Protein AF-A0A4Q2UPU8-F1 (afdb_monomer_lite)

Foldseek 3Di:
DLCCCLVDPLLVVLLVDDVVVSVVVVVCVVVVHDDDPVVSVSSCVSSVHDDDDDDDDDDDDPPVPD

Structure (mmCIF, N/CA/C/O backbone):
data_AF-A0A4Q2UPU8-F1
#
_entry.id   AF-A0A4Q2UPU8-F1
#
loop_
_atom_site.group_PDB
_atom_site.id
_atom_site.type_symbol
_atom_site.label_atom_id
_atom_site.label_alt_id
_atom_site.label_comp_id
_atom_site.label_asym_id
_atom_site.label_entity_id
_atom_site.label_seq_id
_atom_site.pdbx_PDB_ins_code
_atom_site.Cartn_x
_atom_site.Cartn_y
_atom_site.Cartn_z
_atom_site.occupancy
_atom_site.B_iso_or_equiv
_atom_site.auth_seq_id
_atom_site.auth_comp_id
_atom_site.auth_asym_id
_atom_site.auth_atom_id
_atom_site.pdbx_PDB_model_num
ATOM 1 N N . MET A 1 1 ? -0.782 -8.422 3.585 1.00 78.62 1 MET A N 1
ATOM 2 C CA . MET A 1 1 ? -1.830 -7.677 2.841 1.00 78.62 1 MET A CA 1
ATOM 3 C C . MET A 1 1 ? -1.227 -6.850 1.712 1.00 78.62 1 MET A C 1
ATOM 5 O O . MET A 1 1 ? -1.599 -7.058 0.567 1.00 78.62 1 MET A O 1
ATOM 9 N N . PHE A 1 2 ? -0.258 -5.972 1.996 1.00 90.75 2 PHE A N 1
ATOM 10 C CA . PHE A 1 2 ? 0.400 -5.164 0.961 1.00 90.75 2 PHE A CA 1
ATOM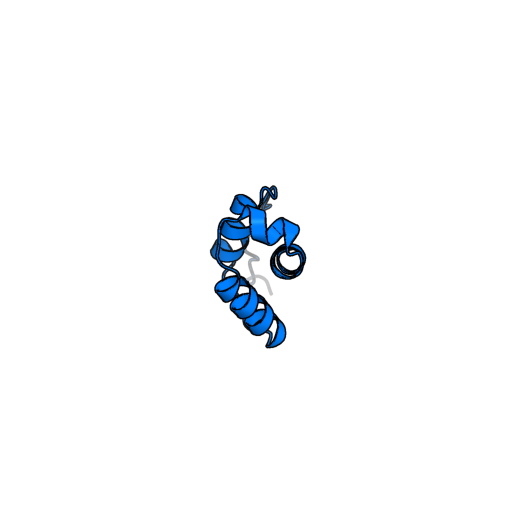 11 C C . PHE A 1 2 ? 1.098 -6.007 -0.126 1.00 90.75 2 PHE A C 1
ATOM 13 O O . PHE A 1 2 ? 1.044 -5.661 -1.301 1.00 90.75 2 PHE A O 1
ATOM 20 N N . ASP A 1 3 ? 1.650 -7.171 0.230 1.00 91.88 3 ASP A N 1
ATOM 21 C CA . ASP A 1 3 ? 2.249 -8.105 -0.737 1.00 91.88 3 ASP A CA 1
ATOM 22 C C . ASP A 1 3 ? 1.244 -8.619 -1.774 1.00 91.88 3 ASP A C 1
ATOM 24 O O . ASP A 1 3 ? 1.599 -8.826 -2.932 1.00 91.88 3 ASP A O 1
ATOM 28 N N . ILE A 1 4 ? -0.026 -8.787 -1.388 1.00 93.31 4 ILE A N 1
ATOM 29 C CA . ILE A 1 4 ? -1.095 -9.217 -2.300 1.00 93.31 4 ILE A CA 1
ATOM 30 C C . ILE A 1 4 ? -1.338 -8.133 -3.353 1.00 93.31 4 ILE A C 1
ATOM 32 O O . ILE A 1 4 ? -1.462 -8.447 -4.537 1.00 93.31 4 ILE A O 1
ATOM 36 N N . LEU A 1 5 ? -1.345 -6.863 -2.936 1.00 95.88 5 LEU A N 1
ATOM 37 C CA . LEU A 1 5 ? -1.511 -5.722 -3.832 1.00 95.88 5 LEU A CA 1
ATOM 38 C C . LEU A 1 5 ? -0.395 -5.658 -4.883 1.00 95.88 5 LEU A C 1
ATOM 40 O O . LEU A 1 5 ? -0.679 -5.547 -6.072 1.00 95.88 5 LEU A O 1
ATOM 44 N N . VAL A 1 6 ? 0.873 -5.741 -4.466 1.00 95.44 6 VAL A N 1
ATOM 45 C CA . VAL A 1 6 ? 2.005 -5.601 -5.401 1.00 95.44 6 VAL A CA 1
ATOM 46 C C . VAL A 1 6 ? 2.216 -6.837 -6.278 1.00 95.44 6 VAL A C 1
ATOM 48 O O . VAL A 1 6 ? 2.676 -6.708 -7.414 1.00 95.44 6 VAL A O 1
ATOM 51 N N . ASN A 1 7 ? 1.857 -8.034 -5.805 1.00 94.12 7 ASN A N 1
ATOM 52 C CA . ASN A 1 7 ? 2.040 -9.268 -6.570 1.00 94.12 7 ASN A CA 1
ATOM 53 C C . ASN A 1 7 ? 0.862 -9.582 -7.500 1.00 94.12 7 ASN A C 1
ATOM 55 O O . ASN A 1 7 ? 1.066 -10.260 -8.504 1.00 94.12 7 ASN A O 1
ATOM 59 N N . SER A 1 8 ? -0.327 -9.028 -7.258 1.00 95.38 8 SER A N 1
ATOM 60 C CA . SER A 1 8 ? -1.492 -9.191 -8.132 1.00 95.38 8 SER A CA 1
ATOM 61 C C . SER A 1 8 ? -1.578 -8.078 -9.185 1.00 95.38 8 SER A C 1
ATOM 63 O O . SER A 1 8 ? -1.808 -6.920 -8.829 1.00 95.38 8 SER A O 1
ATOM 65 N N . PRO A 1 9 ? -1.466 -8.388 -10.495 1.00 94.44 9 PRO A N 1
ATOM 66 C CA . PRO A 1 9 ? -1.712 -7.402 -11.549 1.00 94.44 9 PRO A CA 1
ATOM 67 C C . PRO A 1 9 ? -3.120 -6.799 -11.471 1.00 94.44 9 PRO A C 1
ATOM 69 O O . PRO A 1 9 ? -3.291 -5.618 -11.757 1.00 94.44 9 PRO A O 1
ATOM 72 N N . TYR A 1 10 ? -4.105 -7.602 -11.050 1.00 95.75 10 TYR A N 1
ATOM 73 C CA . TYR A 1 10 ? -5.489 -7.169 -10.886 1.00 95.75 10 TYR A CA 1
ATOM 74 C C . TYR A 1 10 ? -5.603 -6.068 -9.826 1.00 95.75 10 TYR A C 1
ATOM 76 O O . TYR A 1 10 ? -5.987 -4.951 -10.158 1.00 95.75 10 TYR A O 1
ATOM 84 N N . TYR A 1 11 ? -5.188 -6.329 -8.583 1.00 96.56 11 TYR A N 1
ATOM 85 C CA . TYR A 1 11 ? -5.281 -5.324 -7.518 1.00 96.56 11 TYR A CA 1
ATOM 86 C C . TYR A 1 11 ? -4.404 -4.104 -7.795 1.00 96.56 11 TYR A C 1
ATOM 88 O O . TYR A 1 11 ? -4.814 -2.981 -7.519 1.00 96.56 11 TYR A O 1
ATOM 96 N N . TRP A 1 12 ? -3.227 -4.296 -8.398 1.00 97.38 12 TRP A N 1
ATOM 97 C CA . TRP A 1 12 ? -2.388 -3.168 -8.789 1.00 97.38 12 TRP A CA 1
ATOM 98 C C . TRP A 1 12 ? -3.085 -2.254 -9.800 1.00 97.38 12 TRP A C 1
ATOM 100 O O . TRP A 1 12 ? -3.006 -1.033 -9.674 1.00 97.38 12 TRP A O 1
ATOM 110 N N . SER A 1 13 ? -3.792 -2.826 -10.780 1.00 96.88 13 SER A N 1
ATOM 111 C CA . SER A 1 13 ? -4.497 -2.041 -11.799 1.00 96.88 13 SER A CA 1
ATOM 112 C C . SER A 1 13 ? -5.555 -1.107 -11.202 1.00 96.88 13 SER A C 1
ATOM 114 O O . SER A 1 13 ? -5.737 -0.002 -11.708 1.00 96.88 13 SER A O 1
ATOM 116 N N . LEU A 1 14 ? -6.165 -1.495 -10.076 1.00 97.31 14 LEU A N 1
ATOM 117 C CA . LEU A 1 14 ? -7.158 -0.686 -9.363 1.00 97.31 14 LEU A CA 1
ATOM 118 C C . LEU A 1 14 ? -6.563 0.594 -8.757 1.00 97.31 14 LEU A C 1
ATOM 120 O O . LEU A 1 14 ? -7.279 1.572 -8.595 1.00 97.31 14 LEU A O 1
ATOM 124 N N . THR A 1 15 ? -5.250 0.641 -8.500 1.00 96.19 15 THR A N 1
ATOM 125 C CA . THR A 1 15 ? -4.584 1.851 -7.977 1.00 96.19 15 THR A CA 1
ATOM 126 C C . THR A 1 15 ? -4.472 2.989 -8.998 1.00 96.19 15 THR A C 1
ATOM 128 O O . THR A 1 15 ? -4.117 4.109 -8.636 1.00 96.19 15 THR A O 1
ATOM 131 N N . GLY A 1 16 ? -4.664 2.709 -10.294 1.00 94.56 16 GLY A N 1
ATOM 132 C CA . GLY A 1 16 ? -4.413 3.669 -11.376 1.00 94.56 16 GLY A CA 1
ATOM 133 C C . GLY A 1 16 ? -2.931 4.017 -11.595 1.00 94.56 16 GLY A C 1
ATOM 134 O O . GLY A 1 16 ? -2.612 4.927 -12.362 1.00 94.56 16 GLY A O 1
ATOM 135 N N . ARG A 1 17 ? -1.995 3.316 -10.937 1.00 95.12 17 ARG A N 1
ATOM 136 C CA . ARG A 1 17 ? -0.554 3.602 -11.009 1.00 95.12 17 ARG A CA 1
ATOM 137 C C . ARG A 1 17 ? 0.157 2.769 -12.066 1.00 95.12 17 ARG A C 1
ATOM 139 O O . ARG A 1 17 ? -0.210 1.639 -12.380 1.00 95.12 17 ARG A O 1
ATOM 146 N N . ASN A 1 18 ? 1.257 3.312 -12.581 1.00 95.62 18 ASN A N 1
ATOM 147 C CA . ASN A 1 18 ? 2.053 2.625 -13.593 1.00 95.62 18 ASN A CA 1
ATOM 148 C C . ASN A 1 18 ? 2.721 1.341 -13.052 1.00 95.62 18 ASN A C 1
ATOM 150 O O . ASN A 1 18 ? 3.021 1.204 -11.865 1.00 95.62 18 ASN A O 1
ATOM 154 N N . ASN A 1 19 ? 3.015 0.406 -13.957 1.00 95.19 19 ASN A N 1
ATOM 155 C CA . ASN A 1 19 ? 3.679 -0.860 -13.622 1.00 95.19 19 ASN A CA 1
ATOM 156 C C . ASN A 1 19 ? 5.163 -0.700 -13.239 1.00 95.19 19 ASN A C 1
ATOM 158 O O . ASN A 1 19 ? 5.748 -1.619 -12.667 1.00 95.19 19 ASN A O 1
ATOM 162 N N . GLY A 1 20 ? 5.792 0.439 -13.547 1.00 96.06 20 GLY A N 1
ATOM 163 C CA . GLY A 1 20 ? 7.164 0.725 -13.122 1.00 96.06 20 GLY A CA 1
ATOM 164 C C . GLY A 1 20 ? 7.265 0.810 -11.602 1.00 96.06 20 GLY A C 1
ATOM 165 O O . GLY A 1 20 ? 8.108 0.149 -10.999 1.00 96.06 20 GLY A O 1
ATOM 166 N N . LEU A 1 21 ? 6.327 1.531 -10.991 1.00 95.25 21 LEU A N 1
ATOM 167 C CA . LEU A 1 21 ? 6.223 1.674 -9.547 1.00 95.25 21 LEU A CA 1
ATOM 168 C C . LEU A 1 21 ? 5.899 0.335 -8.865 1.00 95.25 21 LEU A C 1
ATOM 170 O O . LEU A 1 21 ? 6.465 0.027 -7.819 1.00 95.25 21 LEU A O 1
ATOM 174 N N . ARG A 1 22 ? 5.073 -0.511 -9.497 1.00 96.00 22 ARG A N 1
ATOM 175 C CA . ARG A 1 22 ? 4.828 -1.884 -9.025 1.00 96.00 22 ARG A CA 1
ATOM 176 C C . ARG A 1 22 ? 6.130 -2.662 -8.879 1.00 96.00 22 ARG A C 1
ATOM 178 O O . ARG A 1 22 ? 6.393 -3.236 -7.828 1.00 96.00 22 ARG A O 1
ATOM 185 N N . ARG A 1 23 ? 6.950 -2.669 -9.938 1.00 95.38 23 ARG A N 1
ATOM 186 C CA . ARG A 1 23 ? 8.238 -3.380 -9.958 1.00 95.38 23 ARG A CA 1
ATOM 187 C C . ARG A 1 23 ? 9.187 -2.848 -8.893 1.00 95.38 23 ARG A C 1
ATOM 189 O O . ARG A 1 23 ? 9.856 -3.645 -8.244 1.00 95.38 23 ARG A O 1
ATOM 196 N N . GLN A 1 24 ? 9.207 -1.530 -8.691 1.00 95.31 24 GLN A N 1
ATOM 197 C CA . GLN A 1 24 ? 9.995 -0.916 -7.629 1.00 95.31 24 GLN A CA 1
ATOM 198 C C . GLN A 1 24 ? 9.581 -1.455 -6.257 1.00 95.31 24 GLN A C 1
ATOM 200 O O . GLN A 1 24 ? 10.441 -1.926 -5.523 1.00 95.31 24 GLN A O 1
ATOM 205 N N . TYR A 1 25 ? 8.284 -1.472 -5.934 1.00 95.56 25 TYR A N 1
ATOM 206 C CA . TYR A 1 25 ? 7.825 -1.984 -4.641 1.00 95.56 25 TYR A CA 1
ATOM 207 C C . TYR A 1 25 ? 8.061 -3.482 -4.456 1.00 95.56 25 TYR A C 1
ATOM 209 O O . TYR A 1 25 ? 8.477 -3.884 -3.374 1.00 95.56 25 TYR A O 1
ATOM 217 N N . VAL A 1 26 ? 7.859 -4.302 -5.493 1.00 94.44 26 VAL A N 1
ATOM 218 C CA . VAL A 1 26 ? 8.204 -5.736 -5.448 1.00 94.44 26 VAL A CA 1
ATOM 219 C C . VAL A 1 26 ? 9.684 -5.919 -5.107 1.00 94.44 26 VAL A C 1
ATOM 221 O O . VAL A 1 26 ? 10.031 -6.734 -4.257 1.00 94.44 26 VAL A O 1
ATOM 224 N N . HIS A 1 27 ? 10.560 -5.131 -5.728 1.00 94.62 27 HIS A N 1
ATOM 225 C CA . HIS A 1 27 ? 11.995 -5.199 -5.486 1.00 94.62 27 HIS A CA 1
ATOM 226 C C . HIS A 1 27 ? 12.397 -4.677 -4.094 1.00 94.62 27 HIS A C 1
ATOM 228 O O . HIS A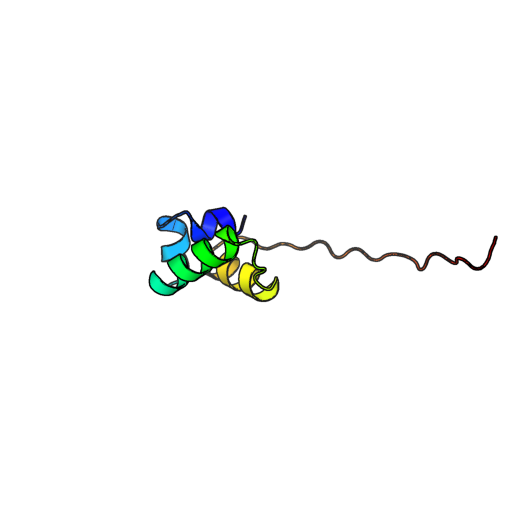 1 27 ? 13.189 -5.328 -3.418 1.00 94.62 27 HIS A O 1
ATOM 234 N N . THR A 1 28 ? 11.828 -3.558 -3.634 1.00 93.75 28 THR A N 1
ATOM 235 C CA . THR A 1 28 ? 12.016 -3.027 -2.269 1.00 93.75 28 THR A CA 1
ATOM 236 C C . THR A 1 28 ? 11.632 -4.075 -1.221 1.00 93.75 28 THR A C 1
ATOM 238 O O . THR A 1 28 ? 12.432 -4.396 -0.346 1.00 93.75 28 THR A O 1
ATOM 241 N N . LEU A 1 29 ? 10.459 -4.701 -1.360 1.00 91.62 29 LEU A N 1
ATOM 242 C CA . LEU A 1 29 ? 10.019 -5.766 -0.454 1.00 91.62 29 LEU A CA 1
ATOM 243 C C . LEU A 1 29 ? 10.924 -7.002 -0.529 1.00 91.62 29 LEU A C 1
ATOM 245 O O . LEU A 1 29 ? 11.256 -7.574 0.504 1.00 91.62 29 LEU A O 1
ATOM 249 N N . GLY A 1 30 ? 11.381 -7.380 -1.728 1.00 92.12 30 GLY A N 1
ATOM 250 C CA . GLY A 1 30 ? 12.321 -8.489 -1.919 1.00 92.12 30 GLY A CA 1
ATOM 251 C C . GLY A 1 30 ? 13.685 -8.276 -1.251 1.00 92.12 30 GLY A C 1
ATOM 252 O O . GLY A 1 30 ? 14.345 -9.247 -0.896 1.00 92.12 30 GLY A O 1
ATOM 253 N N . ARG A 1 31 ? 14.095 -7.020 -1.034 1.00 94.56 31 ARG A N 1
ATOM 254 C CA . ARG A 1 31 ? 15.305 -6.660 -0.276 1.00 94.56 31 ARG A CA 1
ATOM 255 C C . ARG A 1 31 ? 15.082 -6.558 1.235 1.00 94.56 31 ARG A C 1
ATOM 257 O O . ARG A 1 31 ? 16.037 -6.313 1.964 1.00 94.56 31 ARG A O 1
ATOM 264 N N . GLY A 1 32 ? 13.844 -6.709 1.705 1.00 91.94 32 GLY A N 1
ATOM 265 C CA . GLY A 1 32 ? 13.480 -6.432 3.095 1.00 91.94 32 GLY A CA 1
ATOM 266 C C . GLY A 1 32 ? 13.479 -4.938 3.438 1.00 91.94 32 GLY A C 1
ATOM 267 O O . GLY A 1 32 ? 13.449 -4.581 4.614 1.00 91.94 32 GLY A O 1
ATOM 268 N N . GLU A 1 33 ? 13.510 -4.055 2.436 1.00 92.50 33 GLU A N 1
ATOM 269 C CA . GLU A 1 33 ? 13.413 -2.615 2.651 1.00 92.50 33 GLU A CA 1
ATOM 270 C C . GLU A 1 33 ? 11.976 -2.238 3.053 1.00 92.50 33 GLU A C 1
ATOM 272 O O . GLU A 1 33 ? 10.980 -2.751 2.529 1.00 92.50 33 GLU A O 1
ATOM 277 N N . GLY A 1 34 ? 11.864 -1.324 4.015 1.00 89.25 34 GLY A N 1
ATOM 278 C CA . GLY A 1 34 ? 10.581 -0.859 4.526 1.00 89.25 34 GLY A CA 1
ATOM 279 C C . GLY A 1 34 ? 9.894 0.127 3.581 1.00 89.25 34 GLY A C 1
ATOM 280 O O . GLY A 1 34 ? 10.516 1.031 3.033 1.00 89.25 34 GLY A O 1
ATOM 281 N N . ILE A 1 35 ? 8.574 -0.002 3.456 1.00 93.00 35 ILE A N 1
ATOM 282 C CA . ILE A 1 35 ? 7.693 1.033 2.899 1.00 93.00 35 ILE A CA 1
ATOM 283 C C . ILE A 1 35 ? 6.910 1.617 4.072 1.00 93.00 35 ILE A C 1
ATOM 285 O O . ILE A 1 35 ? 6.436 0.850 4.920 1.00 93.00 35 ILE A O 1
ATOM 289 N N . SER A 1 36 ? 6.781 2.946 4.126 1.00 93.69 36 SER A N 1
ATOM 290 C CA . SER A 1 36 ? 6.055 3.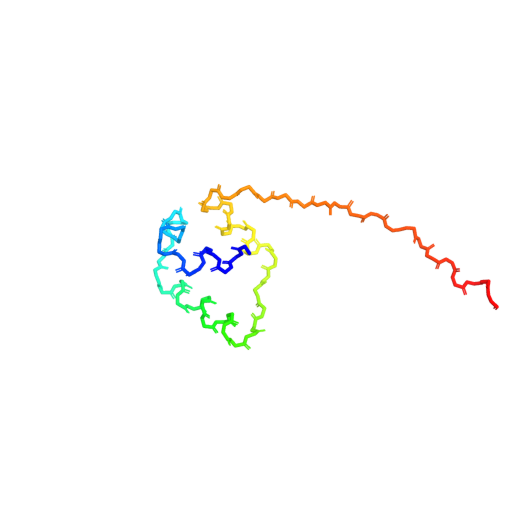617 5.207 1.00 93.69 36 SER A CA 1
ATOM 291 C C . SER A 1 36 ? 4.615 3.115 5.310 1.00 93.69 36 SER A C 1
ATOM 293 O O . SER A 1 36 ? 3.994 2.749 4.307 1.00 93.69 36 SER A O 1
ATOM 295 N N . LEU A 1 37 ? 4.093 3.091 6.538 1.00 91.62 37 LEU A N 1
ATOM 296 C CA . LEU A 1 37 ? 2.741 2.618 6.817 1.00 91.62 37 LEU A CA 1
ATOM 297 C C . LEU A 1 37 ? 1.711 3.429 6.026 1.00 91.62 37 LEU A C 1
ATOM 299 O O . LEU A 1 37 ? 0.998 2.846 5.216 1.00 91.62 37 LEU A O 1
ATOM 303 N N . ASP A 1 38 ? 1.763 4.758 6.127 1.00 93.06 38 ASP A N 1
ATOM 304 C CA . ASP A 1 38 ? 0.888 5.683 5.395 1.00 93.06 38 ASP A CA 1
ATOM 305 C C . ASP A 1 38 ? 0.854 5.385 3.893 1.00 93.06 38 ASP A C 1
ATOM 307 O O . ASP A 1 38 ? -0.199 5.414 3.253 1.00 93.06 38 ASP A O 1
ATOM 311 N N . LYS A 1 39 ? 2.012 5.043 3.305 1.00 94.50 39 LYS A N 1
ATOM 312 C CA . LYS A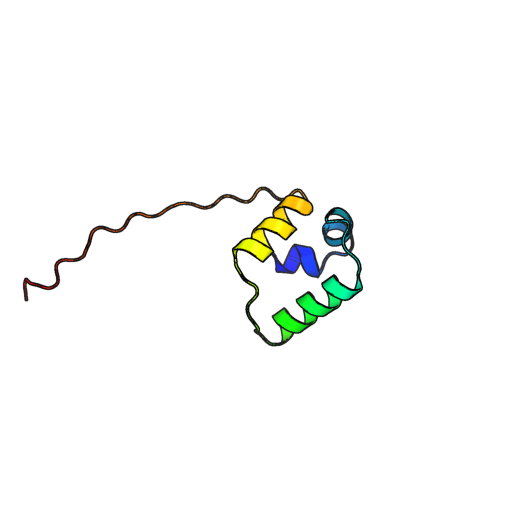 1 39 ? 2.078 4.747 1.875 1.00 94.50 39 LYS A CA 1
ATOM 313 C C . LYS A 1 39 ? 1.419 3.418 1.531 1.00 94.50 39 LYS A C 1
ATOM 315 O O . LYS A 1 39 ? 0.762 3.321 0.492 1.00 94.50 39 LYS A O 1
ATOM 320 N N . LYS A 1 40 ? 1.593 2.400 2.377 1.00 94.56 40 LYS A N 1
ATOM 321 C CA . LYS A 1 40 ? 0.919 1.107 2.210 1.00 94.56 40 LYS A CA 1
ATOM 322 C C . LYS A 1 40 ? -0.591 1.276 2.294 1.00 94.56 40 LYS A C 1
ATOM 324 O O . LYS A 1 40 ? -1.301 0.734 1.453 1.00 94.56 40 LYS A O 1
ATOM 329 N N . GLU A 1 41 ? -1.064 2.045 3.266 1.00 94.31 41 GLU A N 1
ATOM 330 C CA . GLU A 1 41 ? -2.489 2.289 3.485 1.00 94.31 41 GLU A CA 1
ATOM 331 C C . GLU A 1 41 ? -3.122 3.060 2.341 1.00 94.31 41 GLU A C 1
ATOM 333 O O . GLU A 1 41 ? -4.153 2.633 1.828 1.00 94.31 41 GLU A O 1
ATOM 338 N N . GLN A 1 42 ? -2.463 4.123 1.872 1.00 94.56 42 GLN A N 1
ATOM 339 C CA . GLN A 1 42 ? -2.905 4.868 0.699 1.00 94.56 42 GLN A CA 1
ATOM 340 C C . GLN A 1 42 ? -3.116 3.937 -0.503 1.00 94.56 42 GLN A C 1
ATOM 342 O O . GLN A 1 42 ? -4.163 3.967 -1.140 1.00 94.56 42 GLN A O 1
ATOM 347 N N . LEU A 1 43 ? -2.123 3.103 -0.817 1.00 95.62 43 LEU A N 1
ATOM 348 C CA . LEU A 1 43 ? -2.163 2.204 -1.972 1.00 95.62 43 LEU A CA 1
ATOM 349 C C . LEU A 1 43 ? -3.225 1.104 -1.828 1.00 95.62 43 LEU A C 1
ATOM 351 O O . LEU A 1 43 ? -3.860 0.724 -2.809 1.00 95.62 43 LEU A O 1
ATOM 355 N N . LEU A 1 44 ? -3.420 0.592 -0.613 1.00 95.94 44 LEU A N 1
ATOM 356 C CA . LEU A 1 44 ? -4.474 -0.373 -0.310 1.00 95.94 44 LEU A CA 1
ATOM 357 C C . LEU A 1 44 ? -5.861 0.261 -0.472 1.00 95.94 44 LEU A C 1
ATOM 359 O O . LEU A 1 44 ? -6.716 -0.331 -1.128 1.00 95.94 44 LEU A O 1
ATOM 363 N N . ALA A 1 45 ? -6.064 1.473 0.046 1.00 94.81 45 ALA A N 1
ATOM 364 C CA . ALA A 1 45 ? -7.314 2.212 -0.110 1.00 94.81 45 ALA A CA 1
ATOM 365 C C . ALA A 1 45 ? -7.610 2.534 -1.586 1.00 94.81 45 ALA A C 1
ATOM 367 O O . ALA A 1 45 ? -8.728 2.314 -2.045 1.00 94.81 45 ALA A O 1
ATOM 368 N N . GLU A 1 46 ? -6.601 2.973 -2.351 1.00 95.19 46 GLU A N 1
ATOM 369 C CA . GLU A 1 46 ? -6.706 3.195 -3.803 1.00 95.19 46 GLU A CA 1
ATOM 370 C C . GLU A 1 46 ? -7.126 1.915 -4.548 1.00 95.19 46 GLU A C 1
ATOM 372 O O . GLU A 1 46 ? -7.907 1.980 -5.491 1.00 95.19 46 GLU A O 1
ATOM 377 N N . ALA A 1 47 ? -6.663 0.743 -4.105 1.00 96.62 47 ALA A N 1
ATOM 378 C CA . ALA A 1 47 ? -7.050 -0.549 -4.673 1.00 96.62 47 ALA A CA 1
ATOM 379 C C . ALA A 1 47 ? -8.375 -1.120 -4.124 1.00 96.62 47 ALA A C 1
ATOM 381 O O . ALA A 1 47 ? -8.719 -2.262 -4.432 1.00 96.62 47 ALA A O 1
ATOM 382 N N . GLY A 1 48 ? -9.115 -0.356 -3.314 1.00 95.25 48 GLY A N 1
ATOM 383 C CA . GLY A 1 48 ? -10.421 -0.746 -2.777 1.00 95.25 48 GLY A CA 1
ATOM 384 C C . GLY A 1 48 ? -10.374 -1.662 -1.551 1.00 95.25 48 GLY A C 1
ATOM 385 O O . GLY A 1 48 ? -11.398 -2.231 -1.178 1.00 95.25 48 GLY A O 1
ATOM 386 N N . PHE A 1 49 ? -9.217 -1.820 -0.905 1.00 94.56 49 PHE A N 1
ATOM 387 C CA . PHE A 1 49 ? -9.128 -2.548 0.359 1.00 94.56 49 PHE A CA 1
ATOM 388 C C . PHE A 1 49 ? -9.655 -1.681 1.502 1.00 94.56 49 PHE A C 1
ATOM 390 O O . PHE A 1 49 ? -9.323 -0.501 1.617 1.00 94.56 49 PHE A O 1
ATOM 397 N N . THR A 1 50 ? -10.410 -2.291 2.412 1.00 92.62 50 THR A N 1
ATOM 398 C CA . THR A 1 50 ? -10.725 -1.667 3.697 1.00 92.62 50 THR A CA 1
ATOM 399 C C . THR A 1 50 ? -9.493 -1.724 4.594 1.00 92.62 50 THR A C 1
ATOM 401 O O . THR A 1 50 ? -9.027 -2.804 4.957 1.00 92.62 50 THR A O 1
ATOM 404 N N . VAL A 1 51 ? -8.966 -0.556 4.954 1.00 86.06 51 VAL A N 1
ATOM 405 C CA . VAL A 1 51 ? -7.891 -0.420 5.940 1.00 86.06 51 VAL A CA 1
ATOM 406 C C . VAL A 1 51 ? -8.529 -0.052 7.274 1.00 86.06 51 VAL A C 1
ATOM 408 O O . VAL A 1 51 ? -9.194 0.975 7.383 1.00 86.06 51 VAL A O 1
ATOM 411 N N . ALA A 1 52 ? -8.346 -0.904 8.278 1.00 86.12 52 ALA A N 1
ATOM 412 C CA . ALA A 1 52 ? -8.789 -0.661 9.643 1.00 86.12 52 ALA A CA 1
ATOM 413 C C . ALA A 1 52 ? -7.597 -0.831 10.584 1.00 86.12 52 ALA A C 1
ATOM 415 O O . ALA A 1 52 ? -6.850 -1.805 10.474 1.00 86.12 52 ALA A O 1
ATOM 416 N N . GLN A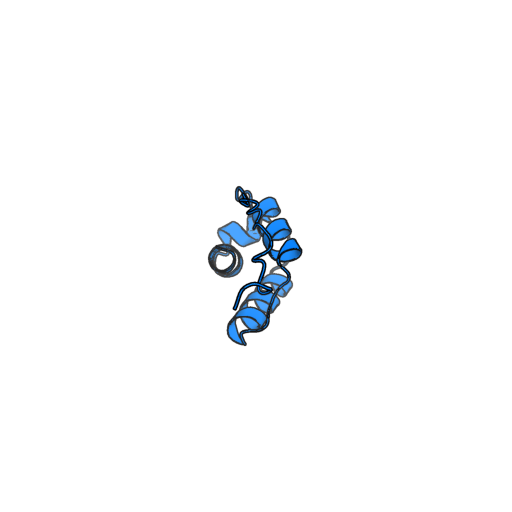 1 53 ? -7.429 0.118 11.499 1.00 82.38 53 GLN A N 1
ATOM 417 C CA . GLN A 1 53 ? -6.419 0.062 12.546 1.00 82.38 53 GLN A CA 1
ATOM 418 C C . GLN A 1 53 ? -7.099 0.118 13.907 1.00 82.38 53 GLN A C 1
ATOM 420 O O . GLN A 1 53 ? -7.947 0.977 14.154 1.00 82.38 53 GLN A O 1
ATOM 425 N N . GLU A 1 54 ? -6.693 -0.774 14.803 1.00 87.69 54 GLU A N 1
ATOM 426 C CA . GLU A 1 54 ? -7.053 -0.678 16.210 1.00 87.69 54 GLU A CA 1
ATOM 427 C C . GLU A 1 54 ? -6.037 0.213 16.926 1.00 87.69 54 GLU A C 1
ATOM 429 O O . GLU A 1 54 ? -4.825 -0.009 16.853 1.00 87.69 54 GLU A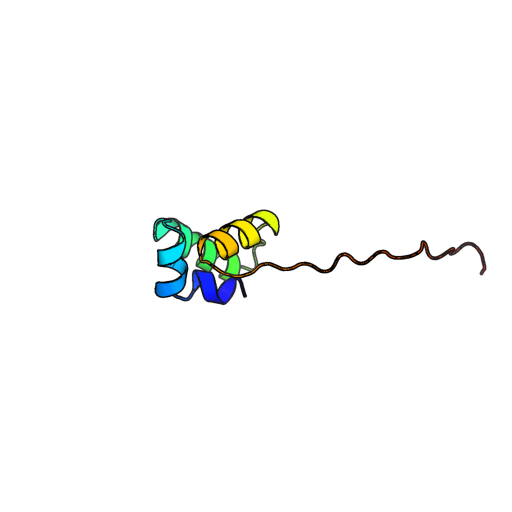 O 1
ATOM 434 N N . LYS A 1 55 ? -6.527 1.242 17.621 1.00 89.94 55 LYS A N 1
ATOM 435 C CA . LYS A 1 55 ? -5.679 2.100 18.443 1.00 89.94 55 LYS A CA 1
ATOM 436 C C . LYS A 1 55 ? -5.620 1.543 19.858 1.00 89.94 55 LYS A C 1
ATOM 438 O O . LYS A 1 55 ? -6.590 1.641 20.605 1.00 89.94 55 LYS A O 1
ATOM 443 N N . LEU A 1 56 ? -4.458 1.019 20.229 1.00 90.75 56 LEU A N 1
ATOM 444 C CA . LEU A 1 56 ? -4.189 0.562 21.587 1.00 90.75 56 LEU A CA 1
ATOM 445 C C . LEU A 1 56 ? -3.655 1.717 22.438 1.00 90.75 56 LEU A C 1
ATOM 447 O O . LEU A 1 56 ? -2.749 2.446 22.030 1.00 90.75 56 LEU A O 1
ATOM 451 N N . TRP A 1 57 ? -4.212 1.865 23.636 1.00 88.31 57 TRP A N 1
ATOM 452 C CA . TRP A 1 57 ? -3.742 2.805 24.647 1.00 88.31 57 TRP A CA 1
ATOM 453 C C . TRP A 1 57 ? -3.125 2.005 25.787 1.00 88.31 57 TRP A C 1
ATOM 455 O O . TRP A 1 57 ? -3.820 1.245 26.456 1.00 88.31 57 TRP A O 1
ATOM 465 N N . ASN A 1 58 ? -1.824 2.172 26.004 1.00 88.12 58 ASN A N 1
ATOM 466 C CA . ASN A 1 58 ? -1.126 1.510 27.099 1.00 88.12 58 ASN A CA 1
ATOM 467 C C . ASN A 1 58 ? -1.015 2.464 28.286 1.00 88.12 58 ASN A C 1
ATOM 469 O O . ASN A 1 58 ? -0.621 3.621 28.123 1.00 88.12 58 ASN A O 1
ATOM 473 N N . LEU A 1 59 ? -1.340 1.967 29.479 1.00 86.94 59 LEU A N 1
ATOM 474 C CA . LEU A 1 59 ? -1.033 2.672 30.717 1.00 86.94 59 LEU A CA 1
ATOM 475 C C . LEU A 1 59 ? 0.495 2.730 30.896 1.00 86.94 59 LEU A C 1
ATOM 477 O O . LEU A 1 59 ? 1.171 1.739 30.598 1.00 86.94 59 LEU A O 1
ATOM 481 N N . PRO A 1 60 ? 1.060 3.850 31.380 1.00 86.75 60 PRO A N 1
ATOM 482 C CA . PRO A 1 60 ? 2.468 3.895 31.751 1.00 86.75 60 PRO A CA 1
ATOM 483 C C . PRO A 1 60 ? 2.730 2.841 32.831 1.00 86.75 60 PRO A C 1
ATOM 485 O O . PRO A 1 60 ? 2.089 2.865 33.880 1.00 86.75 60 PRO A O 1
ATOM 488 N N . SER A 1 61 ? 3.651 1.906 32.586 1.00 81.25 61 SER A N 1
ATOM 489 C CA . SER A 1 61 ? 4.121 1.021 33.652 1.00 81.25 61 SER A CA 1
ATOM 490 C C . SER A 1 61 ? 4.987 1.853 34.592 1.00 81.25 61 SER A C 1
ATOM 492 O O . SER A 1 61 ? 6.070 2.291 34.188 1.00 81.25 61 SER A O 1
ATOM 494 N N . ASP A 1 62 ? 4.521 2.092 35.813 1.00 72.69 62 ASP A N 1
ATOM 495 C CA . ASP A 1 62 ? 5.354 2.711 36.833 1.00 72.69 62 ASP A CA 1
ATOM 496 C C . ASP A 1 62 ? 6.457 1.715 37.219 1.00 72.69 62 ASP A C 1
ATOM 498 O O . ASP A 1 62 ? 6.206 0.717 37.889 1.00 72.69 62 ASP A O 1
ATOM 502 N N . LYS A 1 63 ? 7.676 1.939 36.717 1.00 65.88 63 LYS A N 1
ATOM 503 C CA . LYS A 1 63 ? 8.863 1.147 37.080 1.00 65.88 63 LYS A CA 1
ATOM 504 C C . LYS A 1 63 ? 9.490 1.623 38.398 1.00 65.88 63 LYS A C 1
ATOM 506 O O . LYS A 1 63 ? 10.601 1.220 38.713 1.00 65.88 63 LYS A O 1
ATOM 511 N N . SER A 1 64 ? 8.811 2.497 39.144 1.00 62.56 64 SER A N 1
ATOM 512 C CA . SER A 1 64 ? 9.338 3.124 40.363 1.00 62.56 64 SER A CA 1
ATOM 513 C C . SER A 1 64 ? 9.054 2.326 41.644 1.00 62.56 64 SER A C 1
ATOM 515 O O . SER A 1 64 ? 9.267 2.847 42.736 1.00 62.56 64 SER A O 1
ATOM 517 N N . ILE A 1 65 ? 8.561 1.087 41.533 1.00 57.62 65 ILE A N 1
ATOM 518 C CA . ILE A 1 65 ? 8.327 0.187 42.671 1.00 57.62 65 ILE A CA 1
ATOM 519 C C . ILE A 1 65 ? 9.038 -1.149 42.407 1.00 57.62 65 ILE A C 1
ATOM 521 O O . ILE A 1 65 ? 8.394 -2.161 42.154 1.00 57.62 65 ILE A O 1
ATOM 525 N N . GLU A 1 66 ? 10.369 -1.134 42.439 1.00 47.44 66 GLU A N 1
ATOM 526 C CA . GLU A 1 66 ? 11.211 -2.290 42.789 1.00 47.44 66 GLU A CA 1
ATOM 527 C C . GLU A 1 66 ? 12.329 -1.821 43.723 1.00 47.44 66 GLU A C 1
ATOM 529 O O . GLU A 1 66 ? 12.918 -0.748 43.448 1.00 47.44 66 GLU A O 1
#

Secondary structure (DSSP, 8-state):
-HHHHHH-HHHHHHTT--HHHHHHHHHHHHTT----HHHHHHHHHHTTPPP------PPP------

Sequence (66 aa):
MFDILVNSPYYWSLTGRNNGLRRQYVHTLGRGEGISLDKKEQLLAEAGFTVAQEKLWNLPSDKSIE

Organism: NCBI:txid2502893

Radius of gyration: 17.08 Å; chains: 1; bounding box: 26×15×56 Å

pLDDT: mean 90.44, std 9.49, range [47.44, 97.38]